Protein AF-A0A7J9J2B5-F1 (afdb_monomer_lite)

pLDDT: mean 79.58, std 18.42, range [33.06, 96.5]

Foldseek 3Di:
DVVVCVVVCVVCVLVVLLVQCVPVVHHNVVLLVVLCVPPPPCSVVVSVVSVVVNVVVVVVVVVVVVVVVVVPVVDDDDDDDDDDDPDVVVVVVVVVVVVVPPDDD

Radius of gyration: 19.86 Å; chains: 1; bounding box: 36×46×56 Å

Structure (mmCIF, N/CA/C/O backbone):
data_AF-A0A7J9J2B5-F1
#
_entry.id   AF-A0A7J9J2B5-F1
#
loop_
_atom_site.group_PDB
_atom_site.id
_atom_site.type_symbol
_atom_site.label_atom_id
_atom_site.label_alt_id
_atom_site.label_comp_id
_atom_site.label_asym_id
_atom_site.label_entity_id
_atom_site.label_seq_id
_atom_site.pdbx_PDB_ins_code
_atom_site.Cartn_x
_atom_site.Cartn_y
_atom_site.Cartn_z
_atom_site.occupancy
_atom_site.B_iso_or_equiv
_atom_site.auth_seq_id
_atom_site.auth_comp_id
_atom_site.auth_asym_id
_atom_site.auth_atom_id
_atom_site.pdbx_PDB_model_num
ATOM 1 N N . MET A 1 1 ? 5.779 6.184 -24.533 1.00 85.38 1 MET A N 1
ATOM 2 C CA . MET A 1 1 ? 4.837 6.498 -23.434 1.00 85.38 1 MET A CA 1
ATOM 3 C C . MET A 1 1 ? 5.154 5.742 -22.149 1.00 85.38 1 MET A C 1
ATOM 5 O O . MET A 1 1 ? 5.310 6.408 -21.136 1.00 85.38 1 MET A O 1
ATOM 9 N N . LYS A 1 2 ? 5.376 4.418 -22.191 1.00 91.50 2 LYS A N 1
ATOM 10 C CA . LYS A 1 2 ? 5.70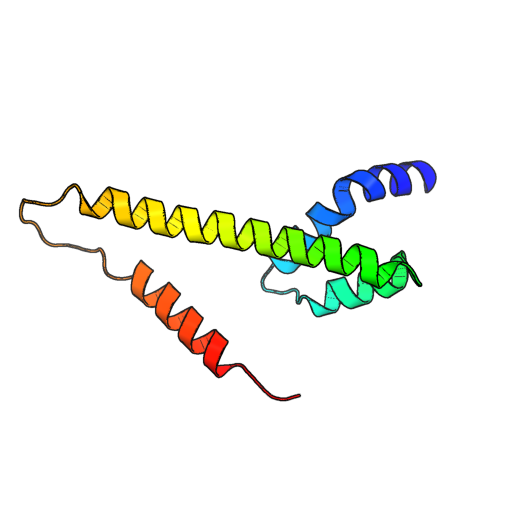0 3.578 -21.018 1.00 91.50 2 LYS A CA 1
ATOM 11 C C . LYS A 1 2 ? 6.748 4.165 -20.056 1.00 91.50 2 LYS A C 1
ATOM 13 O O . LYS A 1 2 ? 6.435 4.429 -18.913 1.00 91.50 2 LYS A O 1
ATOM 18 N N . ARG A 1 3 ? 7.936 4.530 -20.546 1.00 94.94 3 ARG A N 1
ATOM 19 C CA . ARG A 1 3 ? 9.006 5.121 -19.712 1.00 94.94 3 ARG A CA 1
ATOM 20 C C . ARG A 1 3 ? 8.587 6.363 -18.904 1.00 94.94 3 ARG A C 1
ATOM 22 O O . ARG A 1 3 ? 9.055 6.538 -17.789 1.00 94.94 3 ARG A O 1
ATOM 29 N N . LYS A 1 4 ? 7.735 7.236 -19.461 1.00 94.62 4 LYS A N 1
ATOM 30 C CA . LYS A 1 4 ? 7.221 8.405 -18.723 1.00 94.62 4 LYS A CA 1
ATOM 31 C C . LYS A 1 4 ? 6.204 7.966 -17.672 1.00 94.62 4 LYS A C 1
ATOM 33 O O . LYS A 1 4 ? 6.252 8.459 -16.556 1.00 94.62 4 LYS A O 1
ATOM 38 N N . PHE A 1 5 ? 5.319 7.036 -18.032 1.00 93.31 5 PHE A N 1
ATOM 39 C CA . PHE A 1 5 ? 4.358 6.457 -17.100 1.00 93.31 5 PHE A CA 1
ATOM 40 C C . PHE A 1 5 ? 5.067 5.799 -15.916 1.00 93.31 5 PHE A C 1
ATOM 42 O O . PHE A 1 5 ? 4.803 6.190 -14.792 1.00 93.31 5 PHE A O 1
ATOM 49 N N . ASP A 1 6 ? 6.024 4.903 -16.164 1.00 93.38 6 ASP A N 1
ATOM 50 C CA . ASP A 1 6 ? 6.765 4.198 -15.114 1.00 93.38 6 ASP A CA 1
ATOM 51 C C . ASP A 1 6 ? 7.481 5.184 -14.175 1.00 93.38 6 ASP A C 1
ATOM 53 O O . ASP A 1 6 ? 7.462 5.011 -12.958 1.00 93.38 6 ASP A O 1
ATOM 57 N N . TYR A 1 7 ? 8.052 6.263 -14.729 1.00 95.31 7 TYR A N 1
ATOM 58 C CA . TYR A 1 7 ? 8.674 7.325 -13.941 1.00 95.31 7 TYR A CA 1
ATOM 59 C C . TYR A 1 7 ? 7.673 7.996 -12.993 1.00 95.31 7 TYR A C 1
ATOM 61 O O . TYR A 1 7 ? 7.890 7.997 -11.784 1.00 95.31 7 TYR A O 1
ATOM 69 N N . TYR A 1 8 ? 6.554 8.518 -13.501 1.00 95.31 8 TYR A N 1
ATOM 70 C CA . TYR A 1 8 ? 5.564 9.173 -12.640 1.00 95.31 8 TYR A CA 1
ATOM 71 C C . TYR A 1 8 ? 4.889 8.187 -11.688 1.00 95.31 8 TYR A C 1
ATOM 73 O O . TYR A 1 8 ? 4.733 8.490 -10.510 1.00 95.31 8 TYR A O 1
ATOM 81 N N . TRP A 1 9 ? 4.579 6.981 -12.160 1.00 92.94 9 TRP A N 1
ATOM 82 C CA . TRP A 1 9 ? 4.049 5.901 -11.340 1.00 92.94 9 TRP A CA 1
ATOM 83 C C . TRP A 1 9 ? 4.971 5.597 -10.160 1.00 92.94 9 TRP A C 1
ATOM 85 O O . TRP A 1 9 ? 4.500 5.476 -9.034 1.00 92.94 9 TRP A O 1
ATOM 95 N N . SER A 1 10 ? 6.291 5.546 -10.368 1.00 92.12 10 SER A N 1
ATOM 96 C CA . SER A 1 10 ? 7.251 5.330 -9.278 1.00 92.12 10 SER A CA 1
ATOM 97 C C . SER A 1 10 ? 7.208 6.427 -8.202 1.00 92.12 10 SER A C 1
ATOM 99 O O . SER A 1 10 ? 7.425 6.129 -7.027 1.00 92.12 10 SER A O 1
ATOM 101 N N . LEU A 1 11 ? 6.867 7.665 -8.583 1.00 94.06 11 LEU A N 1
ATOM 102 C CA . LEU A 1 11 ? 6.797 8.818 -7.685 1.00 94.06 11 LEU A CA 1
ATOM 103 C C . LEU A 1 11 ? 5.494 8.865 -6.878 1.00 94.06 11 LEU A C 1
ATOM 105 O O . LEU A 1 11 ? 5.530 9.186 -5.693 1.00 94.06 11 LEU A O 1
ATOM 109 N N . CYS A 1 12 ? 4.350 8.561 -7.500 1.00 93.69 12 CYS A N 1
ATOM 110 C CA . CYS A 1 12 ? 3.032 8.795 -6.898 1.00 93.69 12 CYS A CA 1
ATOM 111 C C . CYS A 1 12 ? 2.176 7.542 -6.653 1.00 93.69 12 CYS A C 1
ATOM 113 O O . CYS A 1 12 ? 1.069 7.688 -6.135 1.00 93.69 12 CYS A O 1
ATOM 115 N N . ASN A 1 13 ? 2.661 6.324 -6.945 1.00 93.38 13 ASN A N 1
ATOM 116 C CA . ASN A 1 13 ? 1.898 5.078 -6.721 1.00 93.38 13 ASN A CA 1
ATOM 117 C C . ASN A 1 13 ? 1.300 4.987 -5.311 1.00 93.38 13 ASN A C 1
ATOM 119 O O . ASN A 1 13 ? 0.145 4.608 -5.142 1.00 93.38 13 ASN A O 1
ATOM 123 N N . LEU A 1 14 ? 2.071 5.394 -4.306 1.00 94.50 14 LEU A N 1
ATOM 124 C CA . LEU A 1 14 ? 1.689 5.290 -2.910 1.00 94.50 14 LEU A CA 1
ATOM 125 C C . LEU A 1 14 ? 0.538 6.241 -2.567 1.00 94.50 14 LEU A C 1
ATOM 127 O O . LEU A 1 14 ? -0.405 5.841 -1.892 1.00 94.50 14 LEU A O 1
ATOM 131 N N . ALA A 1 15 ? 0.593 7.475 -3.073 1.00 94.19 15 ALA A N 1
ATOM 132 C CA . ALA A 1 15 ? -0.470 8.457 -2.883 1.00 94.19 15 ALA A CA 1
ATOM 133 C C . ALA A 1 15 ? -1.768 8.000 -3.561 1.00 94.19 15 ALA A C 1
ATOM 135 O O . ALA A 1 15 ? -2.838 8.104 -2.967 1.00 94.19 15 ALA A O 1
ATOM 136 N N . PHE A 1 16 ? -1.674 7.422 -4.763 1.00 92.44 16 PHE A N 1
ATOM 137 C CA . PHE A 1 16 ? -2.829 6.825 -5.431 1.00 92.44 16 PHE A CA 1
ATOM 138 C C . PHE A 1 16 ? -3.420 5.665 -4.635 1.00 92.44 16 PHE A C 1
ATOM 140 O O . PHE A 1 16 ? -4.636 5.612 -4.470 1.00 92.44 16 PHE A O 1
ATOM 147 N N . ALA A 1 17 ? -2.589 4.767 -4.105 1.00 93.94 17 ALA A N 1
ATOM 148 C CA . ALA A 1 17 ? -3.061 3.653 -3.288 1.00 93.94 17 ALA A CA 1
ATOM 149 C C . ALA A 1 17 ? -3.799 4.135 -2.027 1.00 93.94 17 ALA A C 1
ATOM 151 O O . ALA A 1 17 ? -4.872 3.623 -1.716 1.00 93.94 17 ALA A O 1
ATOM 152 N N . VAL A 1 18 ? -3.278 5.157 -1.339 1.00 93.88 18 VAL A N 1
ATOM 153 C CA . VAL A 1 18 ? -3.941 5.749 -0.163 1.00 93.88 18 VAL A CA 1
ATOM 154 C C . VAL A 1 18 ? -5.259 6.413 -0.558 1.00 93.88 18 VAL A C 1
ATOM 156 O O . VAL A 1 18 ? -6.292 6.076 0.011 1.00 93.88 18 VAL A O 1
ATOM 159 N N . ALA A 1 19 ? -5.256 7.281 -1.573 1.00 92.88 19 ALA A N 1
ATOM 160 C CA . ALA A 1 19 ? -6.468 7.951 -2.049 1.00 92.88 19 ALA A CA 1
ATOM 161 C C . ALA A 1 19 ? -7.558 6.957 -2.483 1.00 92.88 19 ALA A C 1
ATOM 163 O O . ALA A 1 19 ? -8.740 7.195 -2.259 1.00 92.88 19 ALA A O 1
ATOM 164 N N . THR A 1 20 ? -7.150 5.822 -3.057 1.00 92.38 20 THR A N 1
ATOM 165 C CA . THR A 1 20 ? -8.047 4.728 -3.440 1.00 92.38 20 THR A CA 1
ATOM 166 C C . THR A 1 20 ? -8.746 4.145 -2.214 1.00 92.38 20 THR A C 1
ATOM 168 O O . THR A 1 20 ? -9.955 4.005 -2.242 1.00 92.38 20 THR A O 1
ATOM 171 N N . ILE A 1 21 ? -8.034 3.831 -1.126 1.00 92.94 21 ILE A N 1
ATOM 172 C CA . ILE A 1 21 ? -8.652 3.237 0.079 1.00 92.94 21 ILE A CA 1
ATOM 173 C C . ILE A 1 21 ? -9.468 4.238 0.894 1.00 92.94 21 ILE A C 1
ATOM 175 O O . ILE A 1 21 ? -10.402 3.846 1.587 1.00 92.94 21 ILE A O 1
ATOM 179 N N . LEU A 1 22 ? -9.135 5.524 0.805 1.00 89.69 22 LEU A N 1
ATOM 180 C CA . LEU A 1 22 ? -9.936 6.578 1.421 1.00 89.69 22 LEU A CA 1
ATOM 181 C C . LEU A 1 22 ? -11.263 6.822 0.683 1.00 89.69 22 LEU A C 1
ATOM 183 O O . LEU A 1 22 ? -12.158 7.436 1.258 1.00 89.69 22 LEU A O 1
ATOM 187 N N . ASP A 1 23 ? -11.427 6.330 -0.551 1.00 89.69 23 ASP A N 1
ATOM 188 C CA . ASP A 1 23 ? -12.739 6.266 -1.195 1.00 89.69 23 ASP A CA 1
ATOM 189 C C . ASP A 1 23 ? -13.563 5.134 -0.546 1.00 89.69 23 ASP A C 1
ATOM 191 O O . ASP A 1 23 ? -13.190 3.965 -0.673 1.00 89.69 23 ASP A O 1
ATOM 195 N N . PRO A 1 24 ? -14.713 5.425 0.097 1.00 86.56 24 PRO A N 1
ATOM 196 C CA . PRO A 1 24 ? -15.516 4.416 0.797 1.00 86.56 24 PRO A CA 1
ATOM 197 C C . PRO A 1 24 ? -15.981 3.246 -0.081 1.00 86.56 24 PRO A C 1
ATOM 199 O O . PRO A 1 24 ? -16.383 2.199 0.427 1.00 86.56 24 PRO A O 1
ATOM 202 N N . ARG A 1 25 ? -15.970 3.419 -1.408 1.00 90.50 25 ARG A N 1
ATOM 203 C CA . ARG A 1 25 ? -16.382 2.391 -2.370 1.00 90.50 25 ARG A CA 1
ATOM 204 C C . ARG A 1 25 ? -15.299 1.342 -2.607 1.00 90.50 25 ARG A C 1
ATOM 206 O O . ARG A 1 25 ? -15.587 0.304 -3.202 1.00 90.50 25 ARG A O 1
ATOM 213 N N . LEU A 1 26 ? -14.065 1.598 -2.182 1.00 86.94 26 LEU A N 1
ATOM 214 C CA . LEU A 1 26 ? -12.900 0.781 -2.493 1.00 86.94 26 LEU A CA 1
ATOM 215 C C . LEU A 1 26 ? -12.317 0.180 -1.213 1.00 86.94 26 LEU A C 1
ATOM 217 O O . LEU A 1 26 ? -12.242 0.809 -0.164 1.00 86.94 26 LEU A O 1
ATOM 221 N N . LYS A 1 27 ? -11.921 -1.092 -1.291 1.00 88.06 27 LYS A N 1
ATOM 222 C CA . LYS A 1 27 ? -11.428 -1.861 -0.138 1.00 88.06 27 LYS A CA 1
ATOM 223 C C . LYS A 1 27 ? -9.936 -2.118 -0.244 1.00 88.06 27 LYS A C 1
ATOM 225 O O . LYS A 1 27 ? -9.409 -2.257 -1.344 1.00 88.06 27 LYS A O 1
ATOM 230 N N . PHE A 1 28 ? -9.279 -2.313 0.902 1.00 89.75 28 PHE A N 1
ATOM 231 C CA . PHE A 1 28 ? -7.853 -2.661 0.988 1.00 89.75 28 PHE A CA 1
ATOM 232 C C . PHE A 1 28 ? -7.468 -3.837 0.073 1.00 89.75 28 PHE A C 1
ATOM 234 O O . PHE A 1 28 ? -6.437 -3.801 -0.596 1.00 89.75 28 PHE A O 1
ATOM 241 N N . LYS A 1 29 ? -8.352 -4.838 -0.035 1.00 89.31 29 LYS A N 1
ATOM 242 C CA . LYS A 1 29 ? -8.196 -6.005 -0.918 1.00 89.31 29 LYS A CA 1
ATOM 243 C C . LYS A 1 29 ? -7.955 -5.651 -2.388 1.00 89.31 29 LYS A C 1
ATOM 245 O O . LYS A 1 29 ? -7.251 -6.381 -3.077 1.00 89.31 29 LYS A O 1
ATOM 250 N N . PHE A 1 30 ? -8.488 -4.526 -2.863 1.00 90.69 30 PHE A N 1
ATOM 251 C CA . PHE A 1 30 ? -8.250 -4.058 -4.225 1.00 90.69 30 PHE A CA 1
ATOM 252 C C . PHE A 1 30 ? -6.795 -3.620 -4.437 1.00 90.69 30 PHE A C 1
ATOM 254 O O . PHE A 1 30 ? -6.194 -3.937 -5.464 1.00 90.69 30 PHE A O 1
ATOM 261 N N . VAL A 1 31 ? -6.202 -2.932 -3.457 1.00 92.56 31 VAL A N 1
ATOM 262 C CA . VAL A 1 31 ? -4.787 -2.535 -3.505 1.00 92.56 31 VAL A CA 1
ATOM 263 C C . VAL A 1 31 ? -3.879 -3.751 -3.343 1.00 92.56 31 VAL A C 1
ATOM 265 O O . VAL A 1 31 ? -2.894 -3.859 -4.067 1.00 92.56 31 VAL A O 1
ATOM 268 N N . GLU A 1 32 ? -4.241 -4.694 -2.467 1.00 93.31 32 GLU A N 1
ATOM 269 C CA . GLU A 1 32 ? -3.527 -5.968 -2.313 1.00 93.31 32 GLU A CA 1
ATOM 270 C C . GLU A 1 32 ? -3.429 -6.720 -3.650 1.00 93.31 32 GLU A C 1
ATOM 272 O O . GLU A 1 32 ? -2.324 -7.027 -4.095 1.00 93.31 32 GLU A O 1
ATOM 277 N N . PHE A 1 33 ? -4.560 -6.904 -4.339 1.00 94.19 33 PHE A N 1
ATOM 278 C CA . PHE A 1 33 ? -4.604 -7.506 -5.674 1.00 94.19 33 PHE A CA 1
ATOM 279 C C . PHE A 1 33 ? -3.824 -6.692 -6.720 1.00 94.19 33 PHE A C 1
ATOM 281 O O . PHE A 1 33 ? -3.051 -7.229 -7.508 1.00 94.19 33 PHE A O 1
ATOM 288 N N . SER A 1 34 ? -3.977 -5.368 -6.724 1.00 93.19 34 SER A N 1
ATOM 289 C CA . SER A 1 34 ? -3.271 -4.522 -7.692 1.00 93.19 34 SER A CA 1
ATOM 290 C C . SER A 1 34 ? -1.752 -4.630 -7.532 1.00 93.19 34 SER A C 1
ATOM 292 O O . SER A 1 34 ? -1.013 -4.649 -8.513 1.00 93.19 34 SER A O 1
ATOM 294 N N . TYR A 1 35 ? -1.260 -4.729 -6.297 1.00 94.38 35 TYR A N 1
ATOM 295 C CA . TYR A 1 35 ? 0.172 -4.814 -6.024 1.00 94.38 35 TYR A CA 1
ATOM 296 C C . TYR A 1 35 ? 0.751 -6.186 -6.373 1.00 94.38 35 TYR A C 1
ATOM 298 O O . TYR A 1 35 ? 1.912 -6.242 -6.782 1.00 94.38 35 TYR A O 1
ATOM 306 N N . THR A 1 36 ? -0.028 -7.271 -6.271 1.00 95.12 36 THR A N 1
ATOM 307 C CA . THR A 1 36 ? 0.406 -8.582 -6.777 1.00 95.12 36 THR A CA 1
ATOM 308 C C . THR A 1 36 ? 0.595 -8.558 -8.289 1.00 95.12 36 THR A C 1
ATOM 310 O O . THR A 1 36 ? 1.613 -9.050 -8.769 1.00 95.12 36 THR A O 1
ATOM 313 N N . GLU A 1 37 ? -0.305 -7.905 -9.026 1.00 95.00 37 GLU A N 1
ATOM 314 C CA . GLU A 1 37 ? -0.213 -7.802 -10.488 1.00 95.00 37 GLU A CA 1
ATOM 315 C C . GLU A 1 37 ? 0.919 -6.872 -10.957 1.00 95.00 37 GLU A C 1
ATOM 317 O O . GLU A 1 37 ? 1.612 -7.166 -11.929 1.00 95.00 37 GLU A O 1
ATOM 322 N N . ILE A 1 38 ? 1.137 -5.745 -10.271 1.00 93.38 38 ILE A N 1
ATOM 323 C CA . ILE A 1 38 ? 2.114 -4.727 -10.698 1.00 93.38 38 ILE A CA 1
ATOM 324 C C . ILE A 1 38 ? 3.549 -5.107 -10.314 1.00 93.38 38 ILE A C 1
ATOM 326 O O . ILE A 1 38 ? 4.472 -4.890 -11.099 1.00 93.38 38 ILE A O 1
ATOM 330 N N . TYR A 1 39 ? 3.748 -5.634 -9.102 1.00 93.75 39 TYR A N 1
ATOM 331 C CA . TYR A 1 39 ? 5.080 -5.846 -8.522 1.00 93.75 39 TYR A CA 1
ATOM 332 C C . TYR A 1 39 ? 5.481 -7.322 -8.426 1.00 93.75 39 TYR A C 1
ATOM 334 O O . TYR A 1 39 ? 6.645 -7.622 -8.161 1.00 93.75 39 TYR A O 1
ATOM 342 N N . GLY A 1 40 ? 4.551 -8.261 -8.629 1.00 94.88 40 GLY A N 1
ATOM 343 C CA . GLY A 1 40 ? 4.839 -9.693 -8.597 1.00 94.88 40 GLY A CA 1
ATOM 344 C C . GLY A 1 40 ? 5.476 -10.126 -7.274 1.00 94.88 40 GLY A C 1
ATOM 345 O O . GLY A 1 40 ? 4.855 -10.041 -6.212 1.00 94.88 40 GLY A O 1
ATOM 346 N N . HIS A 1 41 ? 6.729 -10.583 -7.327 1.00 95.44 41 HIS A N 1
ATOM 347 C CA . HIS A 1 41 ? 7.463 -11.062 -6.151 1.00 95.44 41 HIS A CA 1
ATOM 348 C C . HIS A 1 41 ? 7.668 -9.978 -5.079 1.00 95.44 41 HIS A C 1
ATOM 350 O O . HIS A 1 41 ? 7.590 -10.273 -3.886 1.00 95.44 41 HIS A O 1
ATOM 356 N N 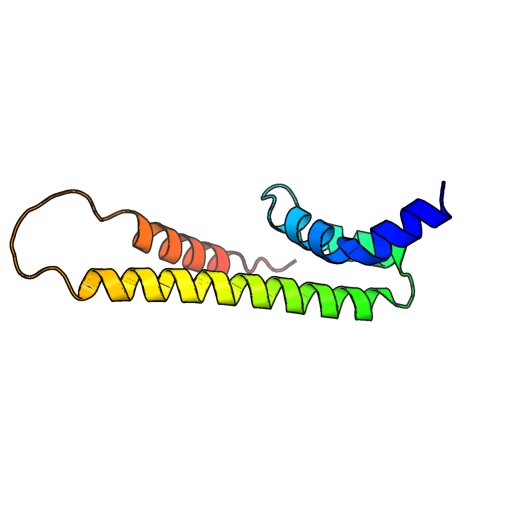. ASP A 1 42 ? 7.829 -8.719 -5.494 1.00 95.19 42 ASP A N 1
ATOM 357 C CA . ASP A 1 42 ? 8.093 -7.594 -4.589 1.00 95.19 42 ASP A CA 1
ATOM 358 C C . ASP A 1 42 ? 6.811 -7.018 -3.960 1.00 95.19 42 ASP A C 1
ATOM 360 O O . ASP A 1 42 ? 6.861 -6.127 -3.107 1.00 95.19 42 ASP A O 1
ATOM 364 N N . SER A 1 43 ? 5.640 -7.541 -4.336 1.00 94.56 43 SER A N 1
ATOM 365 C CA . SER A 1 43 ? 4.322 -7.071 -3.884 1.00 94.56 43 SER A CA 1
ATOM 366 C C . SER A 1 43 ? 4.210 -6.935 -2.367 1.00 94.56 43 SER A C 1
ATOM 368 O O . SER A 1 43 ? 3.741 -5.908 -1.878 1.00 94.56 43 SER A O 1
ATOM 370 N N . LYS A 1 44 ? 4.714 -7.913 -1.605 1.00 95.06 44 LYS A N 1
ATOM 371 C CA . LYS A 1 44 ? 4.704 -7.887 -0.132 1.00 95.06 44 LYS A CA 1
ATOM 372 C C . LYS A 1 44 ? 5.481 -6.703 0.442 1.00 95.06 44 LYS A C 1
ATOM 374 O O . LYS A 1 44 ? 5.026 -6.073 1.393 1.00 95.06 44 LYS A O 1
ATOM 379 N N . MET A 1 45 ? 6.637 -6.375 -0.136 1.00 96.31 45 MET A N 1
ATOM 380 C CA . MET A 1 45 ? 7.447 -5.234 0.298 1.00 96.31 45 MET A CA 1
ATOM 381 C C . MET A 1 45 ? 6.699 -3.917 0.057 1.00 96.31 45 MET A C 1
ATOM 383 O O . MET A 1 45 ? 6.612 -3.075 0.954 1.00 96.31 45 MET A O 1
ATOM 387 N N . HIS A 1 46 ? 6.114 -3.759 -1.133 1.00 95.25 46 HIS A N 1
ATOM 388 C CA . HIS A 1 46 ? 5.321 -2.580 -1.481 1.00 95.25 46 HIS A CA 1
ATOM 389 C C . HIS A 1 46 ? 4.059 -2.454 -0.621 1.00 95.25 46 HIS A C 1
ATOM 391 O O . HIS A 1 46 ? 3.730 -1.351 -0.179 1.00 95.25 46 HIS A O 1
ATOM 397 N N . LEU A 1 47 ? 3.392 -3.572 -0.327 1.00 95.75 47 LEU A N 1
ATOM 398 C CA . LEU A 1 47 ? 2.189 -3.614 0.500 1.00 95.75 47 LEU A CA 1
ATOM 399 C C . LEU A 1 47 ? 2.490 -3.247 1.954 1.00 95.75 47 LEU A C 1
ATOM 401 O O . LEU A 1 47 ? 1.766 -2.445 2.533 1.00 95.75 47 LEU A O 1
ATOM 405 N N . ASN A 1 48 ? 3.594 -3.736 2.520 1.00 96.12 48 ASN A N 1
ATOM 406 C CA . ASN A 1 48 ? 4.026 -3.351 3.867 1.00 96.12 48 ASN A CA 1
ATOM 407 C C . ASN A 1 48 ? 4.319 -1.849 3.962 1.00 96.12 48 ASN A C 1
ATOM 409 O O . ASN A 1 48 ? 3.906 -1.190 4.918 1.00 96.12 48 ASN A O 1
ATOM 413 N N . ARG A 1 49 ? 5.001 -1.284 2.955 1.00 96.00 49 ARG A N 1
ATOM 414 C CA . ARG A 1 49 ? 5.240 0.165 2.881 1.00 96.00 49 ARG A CA 1
ATOM 415 C C . ARG A 1 49 ? 3.926 0.942 2.793 1.00 96.00 49 ARG A C 1
ATOM 417 O O . ARG A 1 49 ? 3.777 1.948 3.478 1.00 96.00 49 ARG A O 1
ATOM 424 N N . PHE A 1 50 ? 2.991 0.472 1.971 1.00 95.62 50 PHE A N 1
ATOM 425 C CA . PHE A 1 50 ? 1.663 1.062 1.843 1.00 95.62 50 PHE A CA 1
ATOM 426 C C . PHE A 1 50 ? 0.883 1.028 3.159 1.00 95.62 50 PHE A C 1
ATOM 428 O O . PHE A 1 50 ? 0.415 2.069 3.610 1.00 95.62 50 PHE A O 1
ATOM 435 N N . HIS A 1 51 ? 0.811 -0.133 3.807 1.00 95.25 51 HIS A N 1
ATOM 436 C CA . HIS A 1 51 ? 0.121 -0.304 5.081 1.00 95.25 51 HIS A CA 1
ATOM 437 C C . HIS A 1 51 ? 0.694 0.615 6.161 1.00 95.25 51 HIS A C 1
ATOM 439 O O . HIS A 1 51 ? -0.066 1.244 6.895 1.00 95.25 51 HIS A O 1
ATOM 445 N N . LYS A 1 52 ? 2.026 0.739 6.232 1.00 96.50 52 LYS A N 1
ATOM 446 C CA . LYS A 1 52 ? 2.682 1.666 7.159 1.00 96.50 52 LYS A CA 1
ATOM 447 C C . LYS A 1 52 ? 2.218 3.104 6.926 1.00 96.50 52 LYS A C 1
ATOM 449 O O . LYS A 1 52 ? 1.752 3.737 7.858 1.00 96.50 52 LYS A O 1
ATOM 454 N N . VAL A 1 53 ? 2.274 3.584 5.685 1.00 96.00 53 VAL A N 1
ATOM 455 C CA . VAL A 1 53 ? 1.875 4.963 5.351 1.00 96.00 53 VAL A CA 1
ATOM 456 C C . VAL A 1 53 ? 0.392 5.206 5.625 1.00 96.00 53 VAL A C 1
ATOM 458 O O . VAL A 1 53 ? 0.044 6.240 6.180 1.00 96.00 53 VAL A O 1
ATOM 461 N N . LEU A 1 54 ? -0.482 4.255 5.287 1.00 94.75 54 LEU A N 1
ATOM 462 C CA . LEU A 1 54 ? -1.912 4.349 5.591 1.00 94.75 54 LEU A CA 1
ATOM 463 C C . LEU A 1 54 ? -2.163 4.455 7.104 1.00 94.75 54 LEU A C 1
ATOM 465 O O . LEU A 1 54 ? -2.998 5.240 7.546 1.00 94.75 54 LEU A O 1
ATOM 469 N N . THR A 1 55 ? -1.418 3.677 7.888 1.00 94.38 55 THR A N 1
ATOM 470 C CA . THR A 1 55 ? -1.496 3.678 9.351 1.00 94.38 55 THR A CA 1
ATOM 471 C C . THR A 1 55 ? -0.975 4.992 9.937 1.00 94.38 55 THR A C 1
ATOM 473 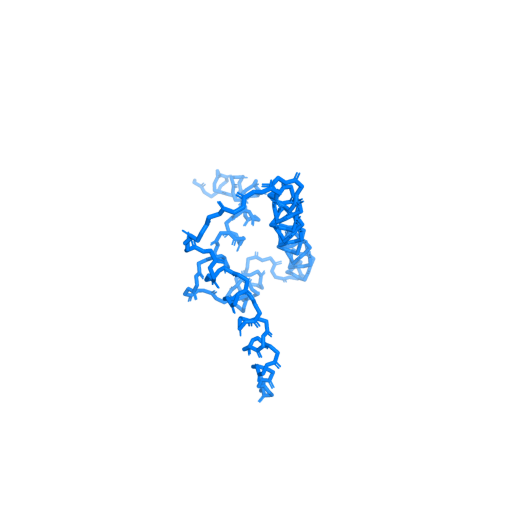O O . THR A 1 55 ? -1.615 5.560 10.817 1.00 94.38 55 THR A O 1
ATOM 476 N N . ASP A 1 56 ? 0.147 5.502 9.422 1.00 95.25 56 ASP A N 1
ATOM 477 C CA . ASP A 1 56 ? 0.731 6.777 9.847 1.00 95.25 56 ASP A CA 1
ATOM 478 C C . ASP A 1 56 ? -0.261 7.931 9.603 1.00 95.25 56 ASP A C 1
ATOM 480 O O . ASP A 1 56 ? -0.543 8.697 10.523 1.00 95.25 56 ASP A O 1
ATOM 484 N N . VAL A 1 57 ? -0.878 7.985 8.413 1.00 93.38 57 VAL A N 1
ATOM 485 C CA . VAL A 1 57 ? -1.917 8.976 8.065 1.00 93.38 57 VAL A CA 1
ATOM 486 C C . VAL A 1 57 ? -3.117 8.888 9.011 1.00 93.38 57 VAL A C 1
ATOM 488 O O . VAL A 1 57 ? -3.630 9.911 9.464 1.00 93.38 57 VAL A O 1
A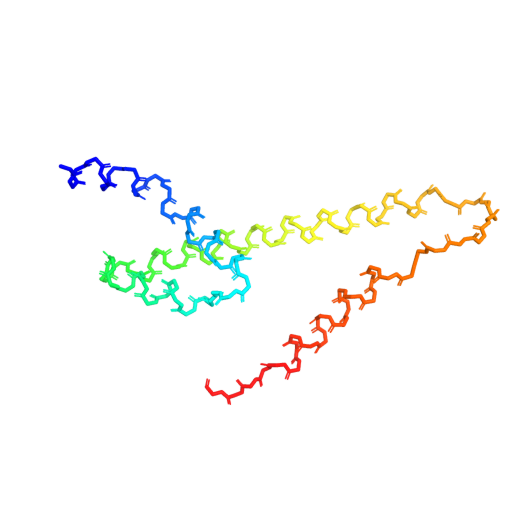TOM 491 N N . TYR A 1 58 ? -3.569 7.675 9.336 1.00 91.75 58 TYR A N 1
ATOM 492 C CA . TYR A 1 58 ? -4.669 7.481 10.280 1.00 91.75 58 TYR A CA 1
ATOM 493 C C . TYR A 1 58 ? -4.328 8.008 11.679 1.00 91.75 58 TYR A C 1
ATOM 495 O O . TYR A 1 58 ? -5.144 8.697 12.292 1.00 91.75 58 TYR A O 1
ATOM 503 N N . TYR A 1 59 ? -3.136 7.700 12.194 1.00 93.50 59 TYR A N 1
ATOM 504 C CA . TYR A 1 59 ? -2.733 8.156 13.522 1.00 93.50 59 TYR A CA 1
ATOM 505 C C . TYR A 1 59 ? -2.540 9.667 13.589 1.00 93.50 59 TYR A C 1
ATOM 507 O O . TYR A 1 59 ? -2.912 10.267 14.595 1.00 93.50 59 TYR A O 1
ATOM 515 N N . GLU A 1 60 ? -1.989 10.285 12.545 1.00 92.56 60 GLU A N 1
ATOM 516 C CA . GLU A 1 60 ? -1.872 11.742 12.450 1.00 92.56 60 GLU A CA 1
ATOM 517 C C . GLU A 1 60 ? -3.256 12.399 12.540 1.00 92.56 60 GLU A C 1
ATOM 519 O O . GLU A 1 60 ? -3.496 13.198 13.445 1.00 92.56 60 GLU A O 1
ATOM 524 N N . TYR A 1 61 ? -4.209 11.940 11.724 1.00 90.50 61 TYR A N 1
ATOM 525 C CA . TYR A 1 61 ? -5.596 12.408 11.763 1.00 90.50 61 TYR A CA 1
ATOM 526 C C . TYR A 1 61 ? -6.268 12.199 13.133 1.00 90.50 61 TYR A C 1
ATOM 528 O O . TYR A 1 61 ? -6.871 13.115 13.694 1.00 90.50 61 TYR A O 1
ATOM 536 N N . ALA A 1 62 ? -6.158 10.997 13.705 1.00 89.75 62 ALA A N 1
ATOM 537 C CA . ALA A 1 62 ? -6.790 10.670 14.982 1.00 89.75 62 ALA A CA 1
ATOM 538 C C . ALA A 1 62 ? -6.206 11.485 16.151 1.00 89.75 62 ALA A C 1
ATOM 540 O O . ALA A 1 62 ? -6.929 11.864 17.076 1.00 89.75 62 ALA A O 1
ATOM 541 N N . ASN A 1 63 ? -4.902 11.771 16.115 1.00 88.44 63 ASN A N 1
ATOM 542 C CA . ASN A 1 63 ? -4.243 12.601 17.118 1.00 88.44 63 ASN A CA 1
ATOM 543 C C . ASN A 1 63 ? -4.646 14.074 16.988 1.00 88.44 63 ASN A C 1
ATOM 545 O O . ASN A 1 63 ? -4.891 14.720 18.006 1.00 88.44 63 ASN A O 1
ATOM 549 N N . GLU A 1 64 ? -4.762 14.605 15.768 1.00 81.19 64 GLU A N 1
ATOM 550 C CA . GLU A 1 64 ? -5.264 15.964 15.533 1.00 81.19 64 GLU A CA 1
ATOM 551 C C . GLU A 1 64 ? -6.696 16.145 16.044 1.00 81.19 64 GLU A C 1
ATOM 553 O O . GLU A 1 64 ? -6.965 17.100 16.774 1.00 81.19 64 GLU A O 1
ATOM 558 N N . ALA A 1 65 ? -7.591 15.195 15.755 1.00 75.75 65 ALA A N 1
ATOM 559 C CA . ALA A 1 65 ? -8.964 15.217 16.260 1.00 75.75 65 ALA A CA 1
ATOM 560 C C . ALA A 1 65 ? -9.011 15.273 17.799 1.00 75.75 65 ALA A C 1
ATOM 562 O O . ALA A 1 65 ? -9.781 16.031 18.391 1.00 75.75 65 ALA A O 1
ATOM 563 N N . ARG A 1 66 ? -8.124 14.521 18.460 1.00 73.94 66 ARG A N 1
ATOM 564 C CA . ARG A 1 66 ? -8.014 14.503 19.922 1.00 73.94 66 ARG A CA 1
ATOM 565 C C . ARG A 1 66 ? -7.456 15.807 20.495 1.00 73.94 66 ARG A C 1
ATOM 567 O O . ARG A 1 66 ? -7.889 16.244 21.559 1.00 73.94 66 ARG A O 1
ATOM 574 N N . ASN A 1 67 ? -6.495 16.422 19.812 1.00 72.88 67 ASN A N 1
ATOM 575 C CA . ASN A 1 67 ? -5.913 17.695 20.234 1.00 72.88 67 ASN A CA 1
ATOM 576 C C . ASN A 1 67 ? -6.905 18.853 20.062 1.00 72.88 67 ASN A C 1
ATOM 578 O O . ASN A 1 67 ? -6.961 19.729 20.922 1.00 72.88 67 ASN A O 1
ATOM 582 N N . LEU A 1 68 ? -7.727 18.825 19.009 1.00 64.94 68 LEU A N 1
ATOM 583 C CA . LEU A 1 68 ? -8.793 19.803 18.797 1.00 64.94 68 LEU A CA 1
ATOM 584 C C . LEU A 1 68 ? -9.853 19.732 19.908 1.00 64.94 68 LEU A C 1
ATOM 586 O O . LEU A 1 68 ? -10.185 20.760 20.487 1.00 64.94 68 LEU A O 1
ATOM 590 N N . SER A 1 69 ? -10.294 18.520 20.270 1.00 60.03 69 SER A N 1
ATOM 591 C CA . SER A 1 69 ? -11.200 18.275 21.407 1.00 60.03 69 SER A CA 1
ATOM 592 C C . SER A 1 69 ? -10.625 18.764 22.747 1.00 60.03 69 SER A C 1
ATOM 594 O O . SER A 1 69 ? -11.351 19.259 23.604 1.00 60.03 69 SER A O 1
ATOM 596 N N . LYS A 1 70 ? -9.302 18.676 22.932 1.00 57.41 70 LYS A N 1
ATOM 597 C CA . LYS A 1 70 ? -8.638 19.137 24.157 1.00 57.41 70 LYS A CA 1
ATOM 598 C C . LYS A 1 70 ? -8.515 20.663 24.241 1.00 57.41 70 LYS A C 1
ATOM 600 O O . LYS A 1 70 ? -8.598 21.215 25.331 1.00 57.41 70 LYS A O 1
ATOM 605 N N . SER A 1 71 ? -8.329 21.354 23.116 1.00 56.47 71 SER A N 1
ATOM 606 C CA . SER A 1 71 ? -8.257 22.823 23.101 1.00 56.47 71 SER A CA 1
ATOM 607 C C . SER A 1 71 ? -9.613 23.506 23.294 1.00 56.47 71 SER A C 1
ATOM 609 O O . SER A 1 71 ? -9.639 24.651 23.734 1.00 56.47 71 SER A O 1
ATOM 611 N N . THR A 1 72 ? -10.730 22.835 22.998 1.00 52.91 72 THR A N 1
ATOM 612 C CA . THR A 1 72 ? -12.075 23.375 23.260 1.00 52.91 72 THR A CA 1
ATOM 613 C C . THR A 1 72 ? -12.519 23.182 24.712 1.00 52.91 72 THR A C 1
ATOM 615 O O . THR A 1 72 ? -13.333 23.961 25.191 1.00 52.91 72 THR A O 1
ATOM 618 N N . SER A 1 73 ? -11.945 22.225 25.456 1.00 50.75 73 SER A N 1
ATOM 619 C CA . SER A 1 73 ? -12.264 22.032 26.882 1.00 50.75 73 SER A CA 1
ATOM 620 C C . SER A 1 73 ? -11.631 23.061 27.832 1.00 50.75 73 SER A C 1
ATOM 622 O O . SER A 1 73 ? -12.024 23.120 28.992 1.00 50.75 73 SER A O 1
ATOM 624 N N . ASP A 1 74 ? -10.672 23.869 27.365 1.00 48.19 74 ASP A N 1
ATOM 625 C CA . ASP A 1 74 ? -10.016 24.913 28.175 1.00 48.19 74 ASP A CA 1
ATOM 626 C C . ASP A 1 74 ? -10.717 26.292 28.073 1.00 48.19 74 ASP A C 1
ATOM 628 O O . ASP A 1 74 ? -10.249 27.273 28.655 1.00 48.19 74 ASP A O 1
ATOM 632 N N . LEU A 1 75 ? -11.844 26.385 27.351 1.00 54.97 75 LEU A N 1
ATOM 633 C CA . LEU A 1 75 ? -12.646 27.604 27.190 1.00 54.97 75 LEU A CA 1
ATOM 634 C C . LEU A 1 75 ? -14.153 27.322 27.310 1.00 54.97 75 LEU A C 1
ATOM 636 O O . LEU A 1 75 ? -14.898 27.594 26.377 1.00 54.97 75 LEU A O 1
ATOM 640 N N . ASP A 1 76 ? -14.628 26.833 28.454 1.00 41.34 76 ASP A N 1
ATOM 641 C CA . ASP A 1 76 ? -16.003 27.150 28.862 1.00 41.34 76 ASP A CA 1
ATOM 642 C C . ASP A 1 76 ? -16.159 27.105 30.384 1.00 41.34 76 ASP A C 1
ATOM 644 O O . ASP A 1 76 ? -16.373 26.063 30.998 1.00 41.34 76 ASP A O 1
ATOM 648 N N . ASP A 1 77 ? -16.036 28.283 30.987 1.00 49.69 77 ASP A N 1
ATOM 649 C CA . ASP A 1 77 ? -16.674 28.587 32.259 1.00 49.69 77 ASP A CA 1
ATOM 650 C C . ASP A 1 77 ? -17.549 29.820 32.022 1.00 49.69 77 ASP A C 1
ATOM 652 O O . ASP A 1 77 ? -17.183 30.924 32.419 1.00 49.69 77 ASP A O 1
ATOM 656 N N . SER A 1 78 ? -18.642 29.689 31.254 1.00 52.75 78 SER A N 1
ATOM 657 C CA . SER A 1 78 ? -19.855 30.514 31.391 1.00 52.75 78 SER A CA 1
ATOM 658 C C . SER A 1 78 ? -20.991 30.064 30.463 1.00 52.75 78 SER A C 1
ATOM 660 O O . SER A 1 78 ? -21.080 30.486 29.316 1.00 52.75 78 SER A O 1
ATOM 662 N N . ASN A 1 79 ? -21.942 29.324 31.042 1.00 60.34 79 ASN A N 1
ATOM 663 C CA . ASN A 1 79 ? -23.375 29.290 30.721 1.00 60.34 79 ASN A CA 1
ATOM 664 C C . ASN A 1 79 ? -23.807 29.841 29.341 1.00 60.34 79 ASN A C 1
ATOM 666 O O . ASN A 1 79 ? -24.102 31.029 29.230 1.00 60.34 79 ASN A O 1
ATOM 670 N N . SER A 1 80 ? -24.073 28.971 28.364 1.00 38.06 80 SER A N 1
ATOM 671 C CA . SER A 1 80 ? -25.328 29.024 27.596 1.00 38.06 80 SER A CA 1
ATOM 672 C C . SER A 1 80 ? -25.499 27.784 26.723 1.00 38.06 80 SER A C 1
ATOM 674 O O . SER A 1 80 ? -24.615 27.364 25.991 1.00 38.06 80 SER A O 1
ATOM 676 N N . SER A 1 81 ? -26.701 27.229 26.770 1.00 46.50 81 SER A N 1
ATOM 677 C CA . SER A 1 81 ? -27.177 26.129 25.941 1.00 46.50 81 SER A CA 1
ATOM 678 C C . SER A 1 81 ? -27.125 26.500 24.452 1.00 46.50 81 SER A C 1
ATOM 680 O O . SER A 1 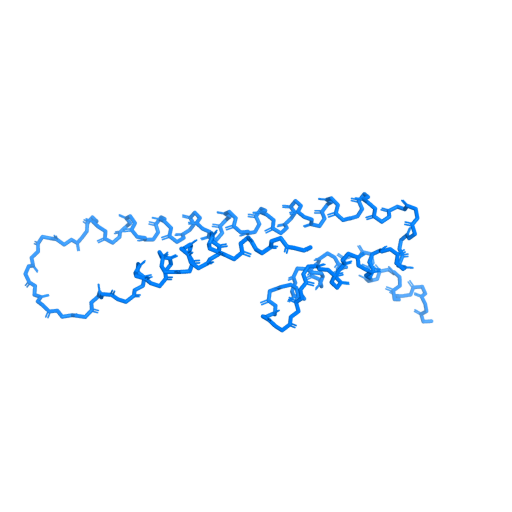81 ? -27.683 27.523 24.065 1.00 46.50 81 SER A O 1
ATOM 682 N N . THR A 1 82 ? -26.518 25.667 23.602 1.00 46.59 82 THR A N 1
ATOM 683 C CA . THR A 1 82 ? -27.181 24.874 22.540 1.00 46.59 82 THR A CA 1
ATOM 684 C C . THR A 1 82 ? -26.176 24.303 21.522 1.00 46.59 82 THR A C 1
ATOM 686 O O . THR A 1 82 ? -25.288 24.991 21.041 1.00 46.59 82 THR A O 1
ATOM 689 N N . THR A 1 83 ? -26.408 23.029 21.172 1.00 49.88 83 THR A N 1
ATOM 690 C CA . THR A 1 83 ? -25.939 22.283 19.982 1.00 49.88 83 THR A CA 1
ATOM 691 C C . THR A 1 83 ? -24.461 21.886 19.856 1.00 49.88 83 THR A C 1
ATOM 693 O O . THR A 1 83 ? -23.830 22.227 18.867 1.00 49.88 83 THR A O 1
ATOM 696 N N . GLU A 1 84 ? -23.947 21.036 20.753 1.00 51.66 84 GLU A N 1
ATOM 697 C CA . GLU A 1 84 ? -22.681 20.300 20.527 1.00 51.66 84 GLU A CA 1
ATOM 698 C C . GLU A 1 84 ? -22.763 18.832 21.004 1.00 51.66 84 GLU A C 1
ATOM 700 O O . GLU A 1 84 ? -22.059 18.424 21.919 1.00 51.66 84 GLU A O 1
ATOM 705 N N . ILE A 1 85 ? -23.675 18.025 20.436 1.00 53.69 85 ILE A N 1
ATOM 706 C CA . ILE A 1 85 ? -23.876 16.614 20.859 1.00 53.69 85 ILE A CA 1
ATOM 707 C C . ILE A 1 85 ? -23.471 15.565 19.795 1.00 53.69 85 ILE A C 1
ATOM 709 O O . ILE A 1 85 ? -23.342 14.392 20.128 1.00 53.69 85 ILE A O 1
ATOM 713 N N . ASP A 1 86 ? -23.188 15.918 18.537 1.00 54.25 86 ASP A N 1
ATOM 714 C CA . ASP A 1 86 ? -23.177 14.889 17.474 1.00 54.25 86 ASP A CA 1
ATOM 715 C C . ASP A 1 86 ? -21.820 14.240 17.131 1.00 54.25 86 ASP A C 1
ATOM 717 O O . ASP A 1 86 ? -21.798 13.125 16.615 1.00 54.25 86 ASP A O 1
ATOM 721 N N . ASN A 1 87 ? -20.672 14.863 17.416 1.00 57.31 87 ASN A N 1
ATOM 722 C CA . ASN A 1 87 ? -19.402 14.379 16.841 1.00 57.31 87 ASN A CA 1
ATOM 723 C C . ASN A 1 87 ? -18.742 13.234 17.632 1.00 57.31 87 ASN A C 1
ATOM 725 O O . ASN A 1 87 ? -18.270 12.268 17.027 1.00 57.31 87 ASN A O 1
ATOM 729 N N . ASP A 1 88 ? -18.770 13.282 18.967 1.00 59.66 88 ASP A N 1
ATOM 730 C CA . ASP A 1 88 ? -18.209 12.212 19.811 1.00 59.66 88 ASP A CA 1
ATOM 731 C C . ASP A 1 88 ? -19.027 10.914 19.699 1.00 59.66 88 ASP A C 1
ATOM 733 O O . ASP A 1 88 ? -18.474 9.812 19.644 1.00 59.66 88 ASP A O 1
ATOM 737 N N . CYS A 1 89 ? -20.351 11.045 19.552 1.00 63.22 89 CYS A N 1
ATOM 738 C CA . CYS A 1 89 ? -21.278 9.928 19.375 1.00 63.22 89 CYS A CA 1
ATOM 739 C C . CYS A 1 89 ? -21.013 9.152 18.073 1.00 63.22 89 CYS A C 1
ATOM 741 O O . CYS A 1 89 ? -21.084 7.919 18.052 1.00 63.22 89 CYS A O 1
ATOM 743 N N . ILE A 1 90 ? -20.668 9.850 16.983 1.00 72.56 90 ILE A N 1
ATOM 744 C CA . ILE A 1 90 ? -20.397 9.229 15.678 1.00 72.56 90 ILE A CA 1
ATOM 745 C C . ILE A 1 90 ? -19.111 8.400 15.719 1.00 72.56 90 ILE A C 1
ATOM 747 O O . ILE A 1 90 ? -19.101 7.269 15.226 1.00 72.56 90 ILE A O 1
ATOM 751 N N . LEU A 1 91 ? -18.039 8.925 16.320 1.00 66.25 91 LEU A N 1
ATOM 752 C CA . LEU A 1 91 ? -16.754 8.225 16.384 1.00 66.25 91 LEU A CA 1
ATOM 753 C C . LEU A 1 91 ? -16.841 6.979 17.278 1.00 66.25 91 LEU A C 1
ATOM 755 O O . LEU A 1 91 ? -16.346 5.908 16.913 1.00 66.25 91 LEU A O 1
ATOM 759 N N . GLU A 1 92 ? -17.533 7.089 18.415 1.00 73.50 92 GLU A N 1
ATOM 760 C CA . GLU A 1 92 ? -17.785 5.958 19.306 1.00 73.50 92 GLU A CA 1
ATOM 761 C C . GLU A 1 92 ? -18.669 4.905 18.618 1.00 73.50 92 GLU A C 1
ATOM 763 O O . GLU A 1 92 ? -18.328 3.719 18.606 1.00 73.50 92 GLU A O 1
ATOM 768 N N . SER A 1 93 ? -19.743 5.331 17.948 1.00 73.50 93 SER A N 1
ATOM 769 C CA . SER A 1 93 ? -20.626 4.443 17.180 1.00 73.50 93 SER A CA 1
ATOM 770 C C . SER A 1 93 ? -19.886 3.723 16.052 1.00 73.50 93 SER A C 1
ATOM 772 O O . SER A 1 93 ? -20.078 2.520 15.861 1.00 73.50 93 SER A O 1
ATOM 774 N N . PHE A 1 94 ? -18.992 4.416 15.341 1.00 73.25 94 PHE A N 1
ATOM 775 C CA . PHE A 1 94 ? -18.161 3.813 14.302 1.00 73.25 94 PHE A CA 1
ATOM 776 C C . PHE A 1 94 ? -17.164 2.806 14.883 1.00 73.25 94 PHE A C 1
ATOM 778 O O . PHE A 1 94 ? -17.042 1.699 14.360 1.00 73.25 94 PHE A O 1
ATOM 785 N N . SER A 1 95 ? -16.506 3.132 16.000 1.00 73.69 95 SER A N 1
ATOM 786 C CA . SER A 1 95 ? -15.588 2.209 16.683 1.00 73.69 95 SER A CA 1
ATOM 787 C C . SER A 1 95 ? -16.294 0.922 17.133 1.00 73.69 95 SER A C 1
ATOM 789 O O . SER A 1 95 ? -15.760 -0.184 16.996 1.00 73.69 95 SER A O 1
ATOM 791 N N . LYS A 1 96 ? -17.542 1.056 17.593 1.00 79.69 96 LYS A N 1
ATOM 792 C CA . LYS A 1 96 ? -18.396 -0.041 18.047 1.00 79.69 96 LYS A CA 1
ATOM 793 C C . LYS A 1 96 ? -18.869 -0.901 16.878 1.00 79.69 96 LYS A C 1
ATOM 795 O O . LYS A 1 96 ? -18.828 -2.126 16.968 1.00 79.69 96 LYS A O 1
ATOM 800 N N . PHE A 1 97 ? -19.240 -0.273 15.762 1.00 79.19 97 PHE A N 1
ATOM 801 C CA . PHE A 1 97 ? -19.566 -0.952 14.507 1.00 79.19 97 PHE A CA 1
ATOM 802 C C . PHE A 1 97 ? -18.362 -1.719 13.939 1.00 79.19 97 PHE A C 1
ATOM 804 O O . PHE A 1 97 ? -18.472 -2.911 13.655 1.00 79.19 97 PHE A O 1
ATOM 811 N N . ALA A 1 98 ? -17.199 -1.070 13.838 1.00 65.81 98 ALA A N 1
ATOM 812 C CA . ALA A 1 98 ? -15.969 -1.678 13.337 1.00 65.81 98 ALA A CA 1
ATOM 813 C C . ALA A 1 98 ? -15.570 -2.905 14.173 1.00 65.81 98 ALA A C 1
ATOM 815 O O . ALA A 1 98 ? -15.278 -3.963 13.617 1.00 65.81 98 ALA A O 1
ATOM 816 N N . SER A 1 99 ? -15.664 -2.797 15.502 1.00 73.69 99 SER A N 1
ATOM 817 C CA . SER A 1 99 ? -15.379 -3.898 16.433 1.00 73.69 99 SER A CA 1
ATOM 818 C C . SER A 1 99 ? -16.377 -5.056 16.325 1.00 73.69 99 SER A C 1
ATOM 820 O O . SER A 1 99 ? -15.996 -6.214 16.500 1.00 73.69 99 SER A O 1
ATOM 822 N N . ALA A 1 100 ? -17.642 -4.765 16.011 1.00 64.00 100 ALA A N 1
ATOM 823 C CA . ALA A 1 100 ? -18.674 -5.777 15.788 1.00 64.00 100 ALA A CA 1
ATOM 824 C C . ALA A 1 100 ? -18.537 -6.481 14.425 1.00 64.00 100 ALA A C 1
ATOM 826 O O . ALA A 1 100 ? -19.018 -7.599 14.262 1.00 64.00 100 ALA A O 1
ATOM 827 N N . SER A 1 101 ? -17.866 -5.851 13.456 1.00 54.03 101 SER A N 1
ATOM 828 C CA . SER A 1 101 ? -17.717 -6.352 12.085 1.00 54.03 101 SER A CA 1
ATOM 829 C C . SER A 1 101 ? -16.512 -7.273 11.850 1.00 54.03 101 SER A C 1
ATOM 831 O O . SER A 1 101 ? -16.157 -7.508 10.695 1.00 54.03 101 SER A O 1
ATOM 833 N N . ASN A 1 102 ? -15.927 -7.861 12.905 1.00 52.28 102 ASN A N 1
ATOM 834 C CA . ASN A 1 102 ? -15.097 -9.068 12.780 1.00 52.28 102 ASN A CA 1
ATOM 835 C C . ASN A 1 102 ? -15.975 -10.250 12.323 1.00 52.28 102 ASN A C 1
ATOM 837 O O . ASN A 1 102 ? -16.246 -11.187 13.073 1.00 52.28 102 ASN A O 1
ATOM 841 N N . PHE A 1 103 ? -16.463 -10.179 11.087 1.00 41.12 103 PHE A N 1
ATOM 842 C CA . PHE A 1 103 ? -16.997 -11.322 10.381 1.00 41.12 103 PHE A CA 1
ATOM 843 C C . PHE A 1 103 ? -15.810 -12.195 10.004 1.00 41.12 103 PHE A C 1
ATOM 845 O O . PHE A 1 103 ? -14.978 -11.826 9.178 1.00 41.12 103 PHE A O 1
ATOM 852 N N . ASN A 1 104 ? -15.746 -13.345 10.666 1.00 41.00 104 ASN A N 1
ATOM 853 C CA . ASN A 1 104 ? -15.114 -14.529 10.121 1.00 41.00 104 ASN A CA 1
ATOM 854 C C . ASN A 1 104 ? -15.653 -14.757 8.703 1.00 41.00 104 ASN A C 1
ATOM 856 O O . ASN A 1 104 ? -16.795 -15.193 8.567 1.00 41.00 104 ASN A O 1
ATOM 860 N N . GLU A 1 105 ? -14.835 -14.464 7.695 1.00 33.06 105 GLU A N 1
ATOM 861 C CA . GLU A 1 105 ? -14.621 -15.311 6.513 1.00 33.06 105 GLU A CA 1
ATOM 862 C C . GLU A 1 105 ? -13.283 -14.968 5.844 1.00 33.06 105 GLU A C 1
ATOM 864 O O . GLU A 1 105 ? -13.045 -13.774 5.538 1.00 33.06 105 GLU A O 1
#

Secondary structure (DSSP, 8-state):
-HHHHHHHHHHHHHHHHHHHHHSTT--HHHHHHHHHHHHGGGHHHHHHHHHHHHHHHHHHHHHHHHHHHHHHTTS--S-------HHHHHHHHHHHHHHHT----

Organism: NCBI:txid342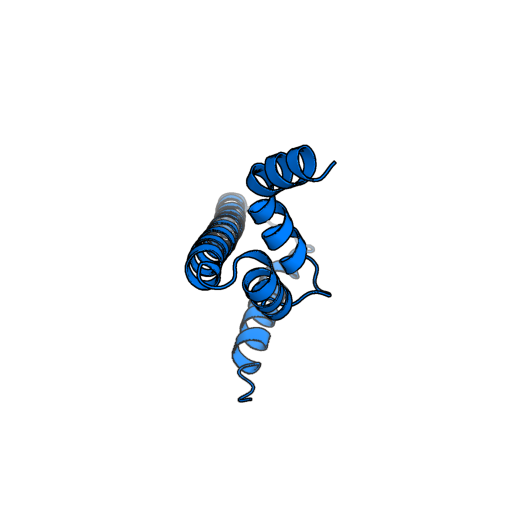83

InterPro domains:
  IPR012337 Ribonuclease H-like superfamily [SSF53098] (3-95)
  IPR025525 hAT-like transposase, RNase-H fold [PF14372] (1-61)

Sequence (105 aa):
MKRKFDYYWSLCNLAFAVATILDPRLKFKFVEFSYTEIYGHDSKMHLNRFHKVLTDVYYEYANEARNLSKSTSDLDDSNSSTTEIDNDCILESFSKFASASNFNE